Protein AF-A0A0G1C413-F1 (afdb_monomer_lite)

Secondary structure (DSSP, 8-state):
---------TTGGGSHHHHHHHHHHHHHH-HHHHHHHHHTTT-HHHHHHHHHHHHHHHHHHHHHTTSS---

Foldseek 3Di:
DDPPPPPDDPVLVVCVVVLVVLLVCCVPVNNVVSLVVQVVVVDPVSNVSNVVVNVVVVVVVCVVVVVDDDD

Organism: NCBI:txid1618615

Structure (mmCIF, N/CA/C/O backbone):
data_AF-A0A0G1C413-F1
#
_entry.id   AF-A0A0G1C413-F1
#
loop_
_atom_site.group_PDB
_atom_site.id
_atom_site.type_symbol
_atom_site.label_atom_id
_atom_site.label_alt_id
_atom_site.label_comp_id
_atom_site.label_asym_id
_atom_site.label_entity_id
_atom_site.label_seq_id
_atom_site.pdbx_PDB_ins_code
_atom_site.Cartn_x
_atom_site.Cartn_y
_atom_site.Cartn_z
_atom_site.occupancy
_atom_site.B_iso_or_equiv
_atom_site.auth_seq_id
_atom_site.auth_comp_id
_atom_site.auth_asym_id
_atom_site.auth_atom_id
_atom_site.pdbx_PDB_model_num
ATOM 1 N N . MET A 1 1 ? 0.083 0.668 26.695 1.00 38.66 1 MET A N 1
ATOM 2 C CA . MET A 1 1 ? 1.058 -0.312 26.177 1.00 38.66 1 MET A CA 1
ATOM 3 C C . MET A 1 1 ? 0.950 -0.324 24.651 1.00 38.66 1 MET A C 1
ATOM 5 O O . MET A 1 1 ? 0.431 -1.269 24.086 1.00 38.66 1 MET A O 1
ATOM 9 N N . LEU A 1 2 ? 1.389 0.749 23.984 1.00 35.25 2 LEU A N 1
ATOM 10 C CA . LEU A 1 2 ? 1.408 0.838 22.519 1.00 35.25 2 LEU A CA 1
ATOM 11 C C . LEU A 1 2 ? 2.856 1.043 22.093 1.00 35.25 2 LEU A C 1
ATOM 13 O O . LEU A 1 2 ? 3.404 2.135 22.196 1.00 35.25 2 LEU A O 1
ATOM 17 N N . LYS A 1 3 ? 3.489 -0.059 21.698 1.00 44.34 3 LYS A N 1
ATOM 18 C CA . LYS A 1 3 ? 4.851 -0.106 21.166 1.00 44.34 3 LYS A CA 1
ATOM 19 C C . LYS A 1 3 ? 4.782 -0.200 19.636 1.00 44.34 3 LYS A C 1
ATOM 21 O O . LYS A 1 3 ? 5.379 -1.088 19.050 1.00 44.34 3 LYS A O 1
ATOM 26 N N . TYR A 1 4 ? 4.009 0.692 19.019 1.00 44.59 4 TYR A N 1
ATOM 27 C CA . TYR A 1 4 ? 3.947 0.883 17.566 1.00 44.59 4 TYR A CA 1
ATOM 28 C C . TYR A 1 4 ? 4.275 2.340 17.265 1.00 44.59 4 TYR A C 1
ATOM 30 O O . TYR A 1 4 ? 3.438 3.135 16.859 1.00 44.59 4 TYR A O 1
ATOM 38 N N . ILE A 1 5 ? 5.511 2.711 17.567 1.00 50.22 5 ILE A N 1
ATOM 39 C CA . ILE A 1 5 ? 6.156 3.827 16.893 1.00 50.22 5 ILE A CA 1
ATOM 40 C C . ILE A 1 5 ? 7.298 3.140 16.164 1.00 50.22 5 ILE A C 1
ATOM 42 O O . ILE A 1 5 ? 8.359 2.924 16.751 1.00 50.22 5 ILE A O 1
ATOM 46 N N . HIS A 1 6 ? 7.036 2.675 14.937 1.00 52.12 6 HIS A N 1
ATOM 47 C CA . HIS A 1 6 ? 8.138 2.432 14.018 1.00 52.12 6 HIS A CA 1
ATOM 48 C C . HIS A 1 6 ? 8.794 3.802 13.848 1.00 52.12 6 HIS A C 1
ATOM 50 O O . HIS A 1 6 ? 8.173 4.774 13.418 1.00 52.12 6 HIS A O 1
ATOM 56 N N . MET A 1 7 ? 9.975 3.924 14.442 1.00 41.50 7 MET A N 1
ATOM 57 C CA . MET A 1 7 ? 10.730 5.158 14.535 1.00 41.50 7 MET A CA 1
ATOM 58 C C . MET A 1 7 ? 11.248 5.448 13.130 1.00 41.50 7 MET A C 1
ATOM 60 O O . MET A 1 7 ? 12.280 4.910 12.746 1.00 41.50 7 MET A O 1
ATOM 64 N N . GLN A 1 8 ? 10.485 6.240 12.374 1.00 48.16 8 GLN A N 1
ATOM 65 C CA . GLN A 1 8 ? 10.762 6.551 10.974 1.00 48.16 8 GLN A CA 1
ATOM 66 C C . GLN A 1 8 ? 12.171 7.128 10.834 1.00 48.16 8 GLN A C 1
ATOM 68 O O . GLN A 1 8 ? 12.477 8.201 11.365 1.00 48.16 8 GLN A O 1
ATOM 73 N N . THR A 1 9 ? 13.055 6.387 10.172 1.00 48.22 9 THR A N 1
ATOM 74 C CA . THR A 1 9 ? 14.414 6.851 9.879 1.00 48.22 9 THR A CA 1
ATOM 75 C C . THR A 1 9 ? 14.412 7.604 8.550 1.00 48.22 9 THR A C 1
ATOM 77 O O . THR A 1 9 ? 13.578 7.356 7.686 1.00 48.22 9 THR A O 1
ATOM 80 N N . GLU A 1 10 ? 15.353 8.531 8.351 1.00 50.16 10 GLU A N 1
ATOM 81 C CA . GLU A 1 10 ? 15.474 9.339 7.122 1.00 50.16 10 GLU A CA 1
ATOM 82 C C . GLU A 1 10 ? 15.585 8.508 5.820 1.00 50.16 10 GLU A C 1
ATOM 84 O O . GLU A 1 10 ? 15.444 9.070 4.737 1.00 50.16 10 GLU A O 1
ATOM 89 N N . GLN A 1 11 ? 15.798 7.187 5.907 1.00 48.50 11 GLN A N 1
ATOM 90 C CA . GLN A 1 11 ? 15.798 6.275 4.760 1.00 48.50 11 GLN A CA 1
ATOM 91 C C . GLN A 1 11 ? 14.385 5.971 4.218 1.00 48.50 11 GLN A C 1
ATOM 93 O O . GLN A 1 11 ? 14.234 5.908 3.004 1.00 48.50 11 GLN A O 1
ATOM 98 N N . GLU A 1 12 ? 13.335 5.923 5.054 1.00 52.84 12 GLU A N 1
ATOM 99 C CA . GLU A 1 12 ? 11.936 5.715 4.602 1.00 52.84 12 GLU A CA 1
ATOM 100 C C . GLU A 1 12 ? 11.438 6.857 3.691 1.00 52.84 12 GLU A C 1
ATOM 102 O O . GLU A 1 12 ? 10.556 6.684 2.848 1.00 52.84 12 GLU A O 1
ATOM 107 N N . LYS A 1 13 ? 12.032 8.055 3.799 1.00 56.31 13 LYS A N 1
ATOM 108 C CA . LYS A 1 13 ? 11.714 9.186 2.908 1.00 56.31 13 LYS A CA 1
ATOM 109 C C . LYS A 1 13 ? 12.204 8.978 1.475 1.00 56.31 13 LYS A C 1
ATOM 111 O O . LYS A 1 13 ? 11.763 9.710 0.589 1.00 56.31 13 LYS A O 1
ATOM 116 N N . GLN A 1 14 ? 13.117 8.037 1.238 1.00 63.56 14 GLN A N 1
ATOM 117 C CA . GLN A 1 14 ? 13.765 7.868 -0.060 1.00 63.56 14 GLN A CA 1
ATOM 118 C C . GLN A 1 14 ? 12.817 7.281 -1.116 1.00 63.56 14 GLN A C 1
ATOM 120 O O . GLN A 1 14 ? 12.986 7.580 -2.296 1.00 63.56 14 GLN A O 1
ATOM 125 N N . HIS A 1 15 ? 11.789 6.540 -0.686 1.00 71.81 15 HIS A N 1
ATOM 126 C CA . HIS A 1 15 ? 10.825 5.865 -1.560 1.00 71.81 15 HIS A CA 1
ATOM 127 C C . HIS A 1 15 ? 9.380 6.354 -1.409 1.00 71.81 15 HIS A C 1
ATOM 129 O O . HIS A 1 15 ? 8.464 5.786 -2.001 1.00 71.81 15 HIS A O 1
ATOM 135 N N . ALA A 1 16 ? 9.145 7.414 -0.630 1.00 78.88 16 ALA A N 1
ATOM 136 C CA . ALA A 1 16 ? 7.802 7.919 -0.350 1.00 78.88 16 ALA A CA 1
ATOM 137 C C . ALA A 1 16 ? 6.895 8.082 -1.597 1.00 78.88 16 ALA A C 1
ATOM 139 O O . ALA A 1 16 ? 5.739 7.649 -1.535 1.00 78.88 16 ALA A O 1
ATOM 140 N N . PRO A 1 17 ? 7.354 8.650 -2.737 1.00 87.56 17 PRO A N 1
ATOM 141 C CA . PRO A 1 17 ? 6.500 8.760 -3.919 1.00 87.56 17 PRO A CA 1
ATOM 142 C C . PRO A 1 17 ? 6.247 7.410 -4.608 1.00 87.56 17 PRO A C 1
ATOM 144 O O . PRO A 1 17 ? 5.138 7.184 -5.095 1.00 87.56 17 PRO A O 1
ATOM 147 N N . GLU A 1 18 ? 7.230 6.503 -4.653 1.00 91.38 18 GLU A N 1
ATOM 148 C CA . GLU A 1 18 ? 7.030 5.162 -5.210 1.00 91.38 18 GLU A CA 1
ATOM 149 C C . GLU A 1 18 ? 6.068 4.331 -4.359 1.00 91.38 18 GLU A C 1
ATOM 151 O O . GLU A 1 18 ? 5.201 3.652 -4.910 1.00 91.38 18 GLU A O 1
ATOM 156 N N . ILE A 1 19 ? 6.186 4.415 -3.034 1.00 93.25 19 ILE A N 1
ATOM 157 C CA . ILE A 1 19 ? 5.313 3.710 -2.095 1.00 93.25 19 ILE A CA 1
ATOM 158 C C . ILE A 1 19 ? 3.870 4.163 -2.295 1.00 93.25 19 ILE A C 1
ATOM 160 O O . ILE A 1 19 ? 3.001 3.320 -2.497 1.00 93.25 19 ILE A O 1
ATOM 164 N N . GLU A 1 20 ? 3.597 5.470 -2.326 1.00 93.38 20 GLU A N 1
ATOM 165 C CA . GLU A 1 20 ? 2.224 5.965 -2.495 1.00 93.38 20 GLU A CA 1
ATOM 166 C C . GLU A 1 20 ? 1.614 5.513 -3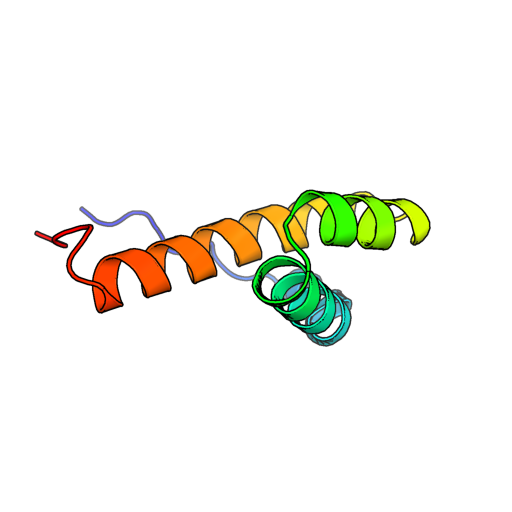.837 1.00 93.38 20 GLU A C 1
ATOM 168 O O . GLU A 1 20 ? 0.454 5.101 -3.893 1.00 93.38 20 GLU A O 1
ATOM 173 N N . ALA A 1 21 ? 2.411 5.479 -4.911 1.00 95.25 21 ALA A N 1
ATOM 174 C CA . ALA A 1 21 ? 1.965 4.943 -6.196 1.00 95.25 21 ALA A CA 1
ATOM 175 C C . ALA A 1 21 ? 1.643 3.437 -6.125 1.00 95.25 21 ALA A C 1
ATOM 177 O O . ALA A 1 21 ? 0.646 2.986 -6.695 1.00 95.25 21 ALA A O 1
ATOM 178 N N . LEU A 1 22 ? 2.457 2.648 -5.419 1.00 96.38 22 LEU A N 1
ATOM 179 C CA . LEU A 1 22 ?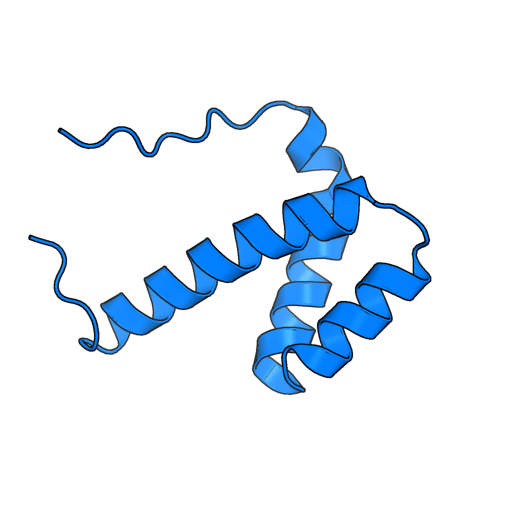 2.214 1.218 -5.213 1.00 96.38 22 LEU A CA 1
ATOM 180 C C . LEU A 1 22 ? 0.971 0.966 -4.349 1.00 96.38 22 LEU A C 1
ATOM 182 O O . LEU A 1 22 ? 0.183 0.075 -4.668 1.00 96.38 22 LEU A O 1
ATOM 186 N N . ILE A 1 23 ? 0.750 1.777 -3.311 1.00 96.31 23 ILE A N 1
ATOM 187 C CA . ILE A 1 23 ? -0.462 1.751 -2.480 1.00 96.31 23 ILE A CA 1
ATOM 188 C C . ILE A 1 23 ? -1.699 2.021 -3.338 1.00 96.31 23 ILE A C 1
ATOM 190 O O . ILE A 1 23 ? -2.676 1.270 -3.274 1.00 96.31 23 ILE A O 1
ATOM 194 N N . GLN A 1 24 ? -1.646 3.044 -4.192 1.00 96.12 24 GLN A N 1
ATOM 195 C CA . GLN A 1 24 ? -2.741 3.355 -5.104 1.00 96.12 24 GLN A CA 1
ATOM 196 C C . GLN A 1 24 ? -3.033 2.179 -6.049 1.00 96.12 24 GLN A C 1
ATOM 198 O O . GLN A 1 24 ? -4.185 1.767 -6.186 1.00 96.12 24 GLN A O 1
ATOM 203 N N . ILE A 1 25 ? -1.999 1.572 -6.645 1.00 97.50 25 ILE A N 1
ATOM 204 C CA . ILE A 1 25 ? -2.160 0.377 -7.488 1.00 97.50 25 ILE A CA 1
ATOM 205 C C . ILE A 1 25 ? -2.787 -0.771 -6.690 1.00 97.50 25 ILE A C 1
ATOM 207 O O . ILE A 1 25 ? -3.676 -1.448 -7.206 1.00 97.50 25 ILE A O 1
ATOM 211 N N . ALA A 1 26 ? -2.362 -0.994 -5.447 1.00 97.06 26 ALA A N 1
ATOM 212 C CA . ALA A 1 26 ? -2.882 -2.074 -4.619 1.00 97.06 26 ALA A CA 1
ATOM 213 C C . ALA A 1 26 ? -4.382 -1.909 -4.342 1.00 97.06 26 ALA A C 1
ATOM 215 O O . ALA A 1 26 ? -5.126 -2.887 -4.437 1.00 97.06 26 ALA A O 1
ATOM 216 N N . PHE A 1 27 ? -4.836 -0.685 -4.057 1.00 94.94 27 PHE A N 1
ATOM 217 C CA . PHE A 1 27 ? -6.249 -0.405 -3.797 1.00 94.94 27 PHE A CA 1
ATOM 218 C C . PHE A 1 27 ? -7.115 -0.363 -5.059 1.00 94.94 27 PHE A C 1
ATOM 220 O O . PHE A 1 27 ? -8.267 -0.788 -5.011 1.00 94.94 27 PHE A O 1
ATOM 227 N N . GLU A 1 28 ? -6.589 0.112 -6.188 1.00 96.75 28 GLU A N 1
ATOM 228 C CA . GLU A 1 28 ? -7.364 0.233 -7.431 1.00 96.75 28 GLU A CA 1
ATOM 229 C C . GLU A 1 28 ? -7.358 -1.046 -8.276 1.00 96.75 28 GLU A C 1
ATOM 231 O O . GLU A 1 28 ? -8.356 -1.387 -8.910 1.00 96.75 28 GLU A O 1
ATOM 236 N N . LYS A 1 29 ? -6.217 -1.740 -8.326 1.00 97.00 29 LYS A N 1
ATOM 237 C CA . LYS A 1 29 ? -5.949 -2.854 -9.255 1.00 97.00 29 LYS A CA 1
ATOM 238 C C . LYS A 1 29 ? -5.638 -4.170 -8.544 1.00 97.00 29 LYS A C 1
ATOM 240 O O . LYS A 1 29 ? -5.578 -5.211 -9.196 1.00 97.00 29 LYS A O 1
ATOM 245 N N . GLY A 1 30 ? -5.467 -4.136 -7.226 1.00 95.88 30 GLY A N 1
ATOM 246 C CA . GLY A 1 30 ? -5.194 -5.300 -6.394 1.00 95.88 30 GLY A CA 1
ATOM 247 C C . GLY A 1 30 ? -3.713 -5.485 -6.058 1.00 95.88 30 GLY A C 1
ATOM 248 O O . GLY A 1 30 ? -2.809 -5.096 -6.799 1.00 95.88 30 GLY A O 1
ATOM 249 N N . ILE A 1 31 ? -3.475 -6.148 -4.924 1.00 96.00 31 ILE A N 1
ATOM 250 C CA . ILE A 1 31 ? -2.148 -6.334 -4.314 1.00 96.00 31 ILE A CA 1
ATOM 251 C C . ILE A 1 31 ? -1.175 -7.057 -5.256 1.00 96.00 31 ILE A C 1
ATOM 253 O O . ILE A 1 31 ? -0.019 -6.662 -5.358 1.00 96.00 31 ILE A O 1
ATOM 257 N N . ALA A 1 32 ? -1.633 -8.079 -5.988 1.00 96.62 32 ALA A N 1
ATOM 258 C CA . ALA A 1 32 ? -0.771 -8.828 -6.904 1.00 96.62 32 ALA A CA 1
ATOM 259 C C . ALA A 1 32 ? -0.150 -7.927 -7.988 1.00 96.62 32 ALA A C 1
ATOM 261 O O . ALA A 1 32 ? 1.034 -8.049 -8.284 1.00 96.62 32 ALA A O 1
ATOM 262 N N . VAL A 1 33 ? -0.924 -6.979 -8.529 1.00 97.38 33 VAL A N 1
ATOM 263 C CA . VAL A 1 33 ? -0.441 -6.028 -9.543 1.00 97.38 33 VAL A CA 1
ATOM 264 C C . VAL A 1 33 ? 0.587 -5.068 -8.942 1.00 97.38 33 VAL A C 1
ATOM 266 O O . VAL A 1 33 ? 1.602 -4.784 -9.576 1.00 97.38 33 VAL A O 1
ATOM 269 N N . ALA A 1 34 ? 0.359 -4.601 -7.713 1.00 96.88 34 ALA A N 1
ATOM 270 C CA . ALA 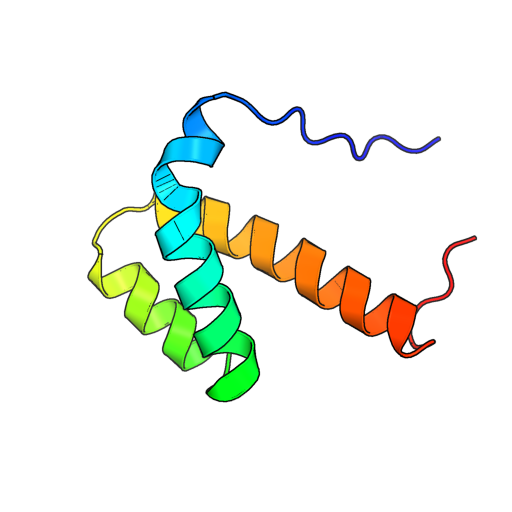A 1 34 ? 1.303 -3.737 -7.008 1.00 96.88 34 ALA A CA 1
ATOM 271 C C . ALA 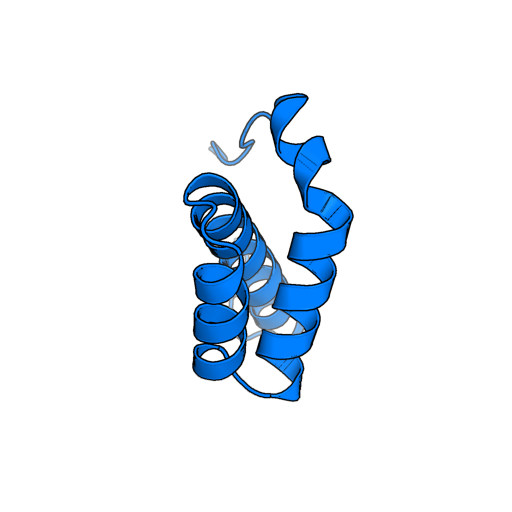A 1 34 ? 2.621 -4.460 -6.688 1.00 96.88 34 ALA A C 1
ATOM 273 O O . ALA A 1 34 ? 3.691 -3.902 -6.913 1.00 96.88 34 ALA A O 1
ATOM 274 N N . ILE A 1 35 ? 2.564 -5.722 -6.251 1.00 95.50 35 ILE A N 1
ATOM 275 C CA . ILE A 1 35 ? 3.757 -6.537 -5.979 1.00 95.50 35 ILE A CA 1
ATOM 276 C C . ILE A 1 35 ? 4.601 -6.715 -7.244 1.00 95.50 35 ILE A C 1
ATOM 278 O O . ILE A 1 35 ? 5.818 -6.550 -7.195 1.00 95.50 35 ILE A O 1
ATOM 282 N N . GLU A 1 36 ? 3.983 -7.026 -8.385 1.00 96.62 36 GLU A N 1
ATOM 283 C CA . GLU A 1 36 ? 4.727 -7.164 -9.642 1.00 96.62 36 GLU A CA 1
ATOM 284 C C . GLU A 1 36 ? 5.343 -5.826 -10.088 1.00 96.62 36 GLU A C 1
ATOM 286 O O . GLU A 1 36 ? 6.488 -5.795 -10.542 1.00 96.62 36 GLU A O 1
ATOM 291 N N . ALA A 1 37 ? 4.642 -4.705 -9.879 1.00 95.50 37 ALA A N 1
ATOM 292 C CA . ALA A 1 37 ? 5.184 -3.371 -10.139 1.00 95.50 37 ALA A CA 1
ATOM 293 C C . ALA A 1 37 ? 6.375 -3.021 -9.225 1.00 95.50 37 ALA A C 1
ATOM 295 O O . ALA A 1 37 ? 7.349 -2.437 -9.702 1.00 95.50 37 ALA A O 1
ATOM 296 N N . ALA A 1 38 ? 6.329 -3.406 -7.946 1.00 94.75 38 ALA A N 1
ATOM 297 C CA . ALA A 1 38 ? 7.423 -3.214 -6.994 1.00 94.75 38 ALA A CA 1
ATOM 298 C C . ALA A 1 38 ? 8.641 -4.081 -7.354 1.00 94.75 38 ALA A C 1
ATOM 300 O O . ALA A 1 38 ? 9.754 -3.572 -7.469 1.00 94.75 38 ALA A O 1
ATOM 301 N N . LYS A 1 39 ? 8.436 -5.375 -7.640 1.00 93.75 39 LYS A N 1
ATOM 302 C CA . LYS A 1 39 ? 9.510 -6.294 -8.062 1.00 93.75 39 LYS A CA 1
ATOM 303 C C . LYS A 1 39 ? 10.229 -5.820 -9.323 1.00 93.75 39 LYS A C 1
ATOM 305 O O . LYS A 1 39 ? 11.444 -5.970 -9.425 1.00 93.75 39 LYS A O 1
ATOM 310 N N . ALA A 1 40 ? 9.508 -5.210 -10.266 1.00 94.81 40 ALA A N 1
ATOM 311 C CA . ALA A 1 40 ? 10.091 -4.669 -11.492 1.00 94.81 40 ALA A CA 1
ATOM 312 C C . ALA A 1 40 ? 11.095 -3.523 -11.250 1.00 94.81 40 ALA A C 1
ATOM 314 O O . ALA A 1 40 ? 11.888 -3.215 -12.139 1.00 94.81 40 ALA A O 1
ATOM 315 N N . LYS A 1 41 ? 11.08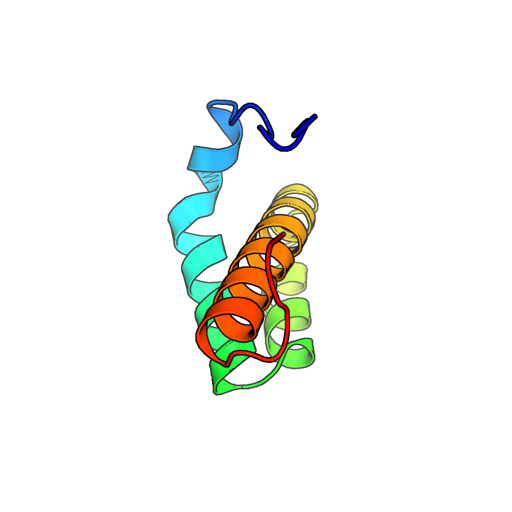9 -2.897 -10.064 1.00 90.88 41 LYS A N 1
ATOM 316 C CA . LYS A 1 41 ? 12.074 -1.876 -9.674 1.00 90.88 41 LYS A CA 1
ATOM 317 C C . LYS A 1 41 ? 13.414 -2.462 -9.234 1.00 90.88 41 LYS A C 1
ATOM 319 O O . LYS A 1 41 ? 14.385 -1.718 -9.174 1.00 90.88 41 LYS A O 1
ATOM 324 N N . ASN A 1 42 ? 13.479 -3.777 -8.998 1.00 90.25 42 ASN A N 1
ATOM 325 C CA . ASN A 1 42 ? 14.680 -4.489 -8.560 1.00 90.25 42 ASN A CA 1
ATOM 326 C C . ASN A 1 42 ? 15.333 -3.859 -7.313 1.00 90.25 42 ASN A C 1
ATOM 328 O O . ASN A 1 42 ? 16.557 -3.816 -7.194 1.00 90.25 42 ASN A O 1
ATOM 332 N N . ASP A 1 43 ? 14.490 -3.372 -6.402 1.00 89.81 43 ASP A N 1
ATOM 333 C CA . ASP A 1 43 ? 14.880 -2.754 -5.141 1.00 89.81 43 ASP A CA 1
ATOM 334 C C . ASP A 1 43 ? 14.195 -3.503 -3.985 1.00 89.81 43 ASP A C 1
ATOM 336 O O . ASP A 1 43 ? 12.984 -3.359 -3.786 1.00 89.81 43 ASP A O 1
ATOM 340 N N . PRO A 1 44 ? 14.930 -4.362 -3.257 1.00 88.44 44 PRO A N 1
ATOM 341 C CA . PRO A 1 44 ? 14.378 -5.096 -2.126 1.00 88.44 44 PRO A CA 1
ATOM 342 C C . PRO A 1 44 ? 13.881 -4.195 -0.991 1.00 88.44 44 PRO A C 1
ATOM 344 O O . PRO A 1 44 ? 12.925 -4.578 -0.324 1.00 88.44 44 PRO A O 1
ATOM 347 N N . HIS A 1 45 ? 14.492 -3.020 -0.785 1.00 89.81 45 HIS A N 1
ATOM 348 C CA . HIS A 1 45 ? 14.087 -2.094 0.276 1.00 89.81 45 HIS A CA 1
ATOM 349 C C . HIS A 1 45 ? 12.730 -1.467 -0.033 1.00 89.81 45 HIS A C 1
ATOM 351 O O . HIS A 1 45 ? 11.859 -1.446 0.827 1.00 89.81 45 HIS A O 1
ATOM 357 N N . LEU A 1 46 ? 12.494 -1.089 -1.293 1.00 89.88 46 LEU A N 1
ATOM 358 C CA . LEU A 1 46 ? 11.188 -0.591 -1.728 1.00 89.88 46 LEU A CA 1
ATOM 359 C C . LEU A 1 46 ? 10.056 -1.597 -1.466 1.00 89.88 46 LEU A C 1
ATOM 361 O O . LEU A 1 46 ? 8.939 -1.197 -1.150 1.00 89.88 46 LEU A O 1
ATOM 365 N N . LEU A 1 47 ? 10.313 -2.898 -1.646 1.00 90.81 47 LEU A N 1
ATOM 366 C CA . LEU A 1 47 ? 9.297 -3.927 -1.416 1.00 90.81 47 LEU A CA 1
ATOM 367 C C . LEU A 1 47 ? 8.951 -4.067 0.074 1.00 90.81 47 LEU A C 1
ATOM 369 O O . LEU A 1 47 ? 7.783 -4.290 0.392 1.00 90.81 47 LEU A O 1
ATOM 373 N N . ASP A 1 48 ? 9.949 -3.935 0.946 1.00 90.62 48 ASP A N 1
ATOM 374 C CA . ASP A 1 48 ? 9.794 -3.965 2.404 1.00 90.62 48 ASP A CA 1
ATOM 375 C C . ASP A 1 48 ? 9.031 -2.722 2.891 1.00 90.62 48 ASP A C 1
ATOM 377 O O . ASP A 1 48 ? 7.965 -2.844 3.493 1.00 90.62 48 ASP A O 1
ATOM 381 N N . ASP A 1 49 ? 9.469 -1.529 2.474 1.00 90.75 49 ASP A N 1
ATOM 382 C CA . ASP A 1 49 ? 8.797 -0.269 2.807 1.00 90.75 49 ASP A CA 1
ATOM 383 C C . ASP A 1 49 ? 7.349 -0.240 2.282 1.00 90.75 49 ASP A C 1
ATOM 385 O O . ASP A 1 49 ? 6.428 0.250 2.943 1.00 90.75 49 ASP A O 1
ATOM 389 N N . PHE A 1 50 ? 7.115 -0.788 1.083 1.00 93.75 50 PHE A N 1
ATOM 390 C CA . PHE A 1 50 ? 5.768 -0.934 0.537 1.00 93.75 50 PHE A CA 1
ATOM 391 C C . PHE A 1 50 ? 4.913 -1.882 1.377 1.00 93.75 50 PHE A C 1
ATOM 393 O O . PHE A 1 50 ? 3.743 -1.581 1.613 1.00 93.75 50 PHE A O 1
ATOM 400 N N . HIS A 1 51 ? 5.459 -3.019 1.813 1.00 92.12 51 HIS A N 1
ATOM 401 C CA . HIS A 1 51 ? 4.740 -3.977 2.647 1.00 92.12 51 HIS A CA 1
ATOM 402 C C . HIS A 1 51 ? 4.274 -3.333 3.959 1.00 92.12 51 HIS A C 1
ATOM 404 O O . HIS A 1 51 ? 3.095 -3.447 4.309 1.00 92.12 51 HIS A O 1
ATOM 410 N N . ASP A 1 52 ? 5.159 -2.601 4.629 1.00 90.69 52 ASP A N 1
ATOM 411 C CA . ASP A 1 52 ? 4.852 -1.953 5.903 1.00 90.69 52 ASP A CA 1
ATOM 412 C C . ASP A 1 52 ? 3.810 -0.841 5.732 1.00 90.69 52 ASP A C 1
ATOM 414 O O . ASP A 1 52 ? 2.775 -0.836 6.408 1.00 90.69 52 ASP A O 1
ATOM 418 N N . ALA A 1 53 ? 3.993 0.026 4.731 1.00 92.38 53 ALA A N 1
ATOM 419 C CA . ALA A 1 53 ? 3.018 1.064 4.407 1.00 92.38 53 ALA A CA 1
ATOM 420 C C . ALA A 1 53 ? 1.648 0.481 4.014 1.00 92.38 53 ALA A C 1
ATOM 422 O O . ALA A 1 53 ? 0.601 1.040 4.357 1.00 92.38 53 ALA A O 1
ATOM 423 N N . LEU A 1 54 ? 1.626 -0.647 3.297 1.00 94.00 54 LEU A N 1
ATOM 424 C CA . LEU A 1 54 ? 0.395 -1.300 2.865 1.00 94.00 54 LEU A CA 1
ATOM 425 C C . LEU A 1 54 ? -0.408 -1.806 4.064 1.00 94.00 54 LEU A C 1
ATOM 427 O O . LEU A 1 54 ? -1.619 -1.575 4.117 1.00 94.00 54 LEU A O 1
ATOM 431 N N . ILE A 1 55 ? 0.249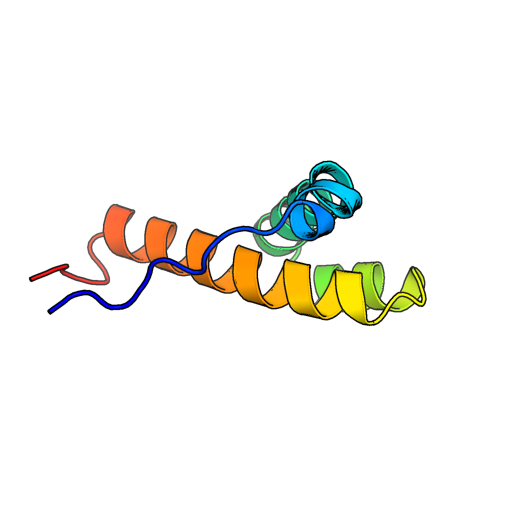 -2.448 5.033 1.00 93.44 55 ILE A N 1
ATOM 432 C CA . ILE A 1 55 ? -0.397 -2.929 6.260 1.00 93.44 55 ILE A CA 1
ATOM 433 C C . ILE A 1 55 ? -1.008 -1.764 7.036 1.00 93.44 55 ILE A C 1
ATOM 435 O O . ILE A 1 55 ? -2.187 -1.833 7.393 1.00 93.44 55 ILE A O 1
ATOM 439 N N . ASP A 1 56 ? -0.256 -0.682 7.232 1.00 90.81 56 ASP A N 1
ATOM 440 C CA . ASP A 1 56 ? -0.736 0.496 7.956 1.00 90.81 56 ASP A CA 1
ATOM 441 C C . ASP A 1 56 ? -1.974 1.107 7.288 1.00 90.81 56 ASP A C 1
ATOM 443 O O . ASP A 1 56 ? -2.988 1.379 7.943 1.00 90.81 56 ASP A O 1
ATOM 447 N N . ARG A 1 57 ? -1.937 1.276 5.960 1.00 92.12 57 ARG A N 1
ATOM 448 C CA . ARG A 1 57 ? -3.060 1.827 5.187 1.00 92.12 57 ARG A CA 1
ATOM 449 C C . ARG A 1 57 ? -4.281 0.913 5.208 1.00 92.12 57 ARG A C 1
ATOM 451 O O . ARG A 1 57 ? -5.402 1.402 5.363 1.00 92.12 57 ARG A O 1
ATOM 458 N N . PHE A 1 58 ? -4.098 -0.401 5.080 1.00 91.75 58 PHE A N 1
ATOM 459 C CA . PHE A 1 58 ? -5.203 -1.355 5.194 1.00 91.75 58 PHE A CA 1
ATOM 460 C C . PHE A 1 58 ? -5.804 -1.361 6.595 1.00 91.75 58 PHE A C 1
ATOM 462 O O . PHE A 1 58 ? -7.028 -1.355 6.724 1.00 91.75 58 PHE A O 1
ATOM 469 N N . TYR A 1 59 ? -4.972 -1.336 7.636 1.00 91.12 59 TYR A N 1
ATOM 470 C CA . TYR A 1 59 ? -5.442 -1.272 9.014 1.00 91.12 59 TYR A CA 1
ATOM 471 C C . TYR A 1 59 ? -6.301 -0.026 9.239 1.00 91.12 59 TYR A C 1
ATOM 473 O O . TYR A 1 59 ? -7.437 -0.139 9.700 1.00 91.12 59 TYR A O 1
ATOM 481 N N . GLN A 1 60 ? -5.811 1.146 8.818 1.00 91.50 60 GLN A N 1
ATOM 482 C CA . GLN A 1 60 ? -6.567 2.401 8.877 1.00 91.50 60 GLN A CA 1
ATOM 483 C C . GLN A 1 60 ? -7.925 2.274 8.177 1.00 91.50 60 GLN A C 1
ATOM 485 O O . GLN A 1 60 ? -8.950 2.595 8.774 1.00 91.50 60 GLN A O 1
ATOM 490 N N . LYS A 1 61 ? -7.964 1.719 6.958 1.00 91.19 61 LYS A N 1
ATOM 491 C CA . LYS A 1 61 ? -9.216 1.500 6.212 1.00 91.19 61 LYS A CA 1
ATOM 492 C C . LYS A 1 61 ? -10.181 0.556 6.933 1.00 91.19 61 LYS A C 1
ATOM 494 O O . LYS A 1 61 ? -11.390 0.774 6.894 1.00 91.19 61 LYS A O 1
ATOM 499 N N . LEU A 1 62 ? -9.679 -0.483 7.598 1.00 92.44 62 LEU A N 1
ATOM 500 C CA . LEU A 1 62 ? -10.507 -1.427 8.353 1.00 92.44 62 LEU A CA 1
ATOM 501 C C . LEU A 1 62 ? -11.068 -0.815 9.641 1.00 92.44 62 LEU A C 1
ATOM 503 O O . LEU A 1 62 ? -12.224 -1.083 9.977 1.00 92.44 62 LEU A O 1
ATOM 507 N N . VAL A 1 63 ? -10.291 0.025 10.326 1.00 94.19 63 VAL A N 1
ATOM 508 C CA . VAL A 1 63 ? -10.764 0.810 11.475 1.00 94.19 63 VAL A CA 1
ATOM 509 C C . VAL A 1 63 ? -11.827 1.818 11.030 1.00 94.19 63 VAL A C 1
ATOM 511 O O . VAL A 1 63 ? -12.910 1.852 11.608 1.00 94.19 63 VAL A O 1
ATOM 514 N N . GLU A 1 64 ? -11.577 2.574 9.955 1.00 92.75 64 GLU A N 1
ATOM 515 C CA . GLU A 1 64 ? -12.544 3.515 9.362 1.00 92.75 64 GLU A CA 1
ATOM 516 C C . GLU A 1 64 ? -13.856 2.823 8.961 1.00 92.75 64 GLU A C 1
ATOM 518 O O . GLU A 1 64 ? -14.942 3.372 9.145 1.00 92.75 64 GLU A O 1
ATOM 523 N N . ALA A 1 65 ? -13.772 1.595 8.445 1.00 94.38 65 ALA A N 1
ATOM 524 C CA . ALA A 1 65 ? -14.929 0.788 8.070 1.00 94.38 65 ALA A CA 1
ATOM 525 C C . ALA A 1 65 ? -15.622 0.092 9.261 1.00 94.38 65 ALA A C 1
ATOM 527 O O . ALA A 1 65 ? -16.561 -0.685 9.051 1.00 94.38 65 ALA A O 1
ATOM 528 N N . GLY A 1 66 ? -15.147 0.307 10.494 1.00 93.31 66 GLY A N 1
ATOM 529 C CA . GLY A 1 66 ? -15.669 -0.327 11.706 1.00 93.31 66 GLY A CA 1
ATOM 530 C C . GLY A 1 66 ? -15.506 -1.850 11.726 1.00 93.31 66 GLY A C 1
ATOM 531 O O . GLY A 1 66 ? -16.262 -2.544 12.402 1.00 93.31 66 GLY A O 1
ATOM 532 N N . LYS A 1 67 ? -14.568 -2.394 10.940 1.00 94.00 67 LYS A N 1
ATOM 533 C CA . LYS A 1 67 ? -14.257 -3.834 10.898 1.00 94.00 67 LYS A CA 1
ATOM 534 C C . LYS A 1 67 ? -13.279 -4.245 11.989 1.00 94.00 67 LYS A C 1
ATOM 536 O O . LYS A 1 67 ? -13.268 -5.408 12.378 1.00 94.00 67 LYS A O 1
ATOM 541 N N . ILE A 1 68 ? -12.492 -3.292 12.475 1.00 92.88 68 ILE A N 1
ATOM 542 C CA . ILE A 1 68 ? -11.613 -3.428 13.632 1.00 92.88 68 ILE A CA 1
ATOM 543 C C . ILE A 1 68 ? -12.004 -2.333 14.624 1.00 92.88 68 ILE A C 1
ATOM 545 O O . ILE A 1 68 ? -12.173 -1.178 14.234 1.00 92.88 68 ILE A O 1
ATOM 549 N N . ILE A 1 69 ? -12.158 -2.699 15.896 1.00 85.25 69 ILE A N 1
ATOM 550 C CA . ILE A 1 69 ? -12.396 -1.756 16.991 1.00 85.25 69 ILE A CA 1
ATOM 551 C C . ILE A 1 69 ? -11.055 -1.572 17.700 1.00 85.25 69 ILE A C 1
ATOM 553 O O . ILE A 1 69 ? -10.483 -2.545 18.184 1.00 85.25 69 ILE A O 1
ATOM 557 N N . ASN A 1 70 ? -10.538 -0.344 17.710 1.00 74.00 70 ASN A N 1
ATOM 558 C CA . ASN A 1 70 ? -9.375 0.011 18.523 1.00 74.00 70 ASN A CA 1
ATOM 559 C C . ASN A 1 70 ? -9.865 0.180 19.973 1.00 74.00 70 ASN A C 1
ATOM 561 O O . ASN A 1 70 ? -10.678 1.072 20.222 1.00 74.00 70 ASN A O 1
ATOM 565 N N . GLU A 1 71 ? -9.424 -0.689 20.885 1.00 59.84 71 GLU A N 1
ATOM 566 C CA . GLU A 1 71 ? -9.667 -0.579 22.338 1.00 59.84 71 GLU A CA 1
ATOM 567 C C . GLU A 1 71 ? -8.723 0.427 23.014 1.00 59.84 71 GLU A C 1
ATOM 569 O O . GLU A 1 71 ? -7.523 0.473 22.649 1.00 59.84 71 GLU A O 1
#

Radius of gyration: 13.33 Å; chains: 1; bounding box: 32×18×38 Å

pLDDT: mean 83.11, std 18.53, range [35.25, 97.5]

Sequence (71 aa):
MLKYIHMQTEQEKQHAPEIEALIQIAFEKGIAVAIEAAKAKNDPHLLDDFHDALIDRFYQKLVEAGKIINE